Protein AF-A0A9J6DKC8-F1 (afdb_monomer)

Nearest PDB structures (foldseek):
  5y2a-assembly1_B  TM=9.624E-01  e=5.451E-06  Ostrinia furnacalis
  6jm8-assembly1_A  TM=9.573E-01  e=4.475E-06  Ostrinia furnacalis
  8hw8-assembly1_A  TM=9.024E-01  e=5.451E-06  Heterodera glycines
  8hw6-assembly1_A  TM=9.034E-01  e=7.093E-06  Heterodera glycines
  4s3k-assembly1_A  TM=8.214E-01  e=2.177E-03  Priestia megaterium QM B1551

Structure (mmCIF, N/CA/C/O backbone):
data_AF-A0A9J6DKC8-F1
#
_entry.id   AF-A0A9J6DKC8-F1
#
loop_
_atom_site.group_PDB
_atom_site.id
_atom_site.type_symbol
_atom_site.label_atom_id
_atom_site.label_alt_id
_atom_site.label_comp_id
_atom_site.label_asym_id
_atom_site.label_entity_id
_atom_site.label_seq_id
_atom_site.pdbx_PDB_ins_code
_atom_site.Cartn_x
_atom_site.Cartn_y
_atom_site.Cartn_z
_atom_site.occupancy
_atom_site.B_iso_or_equiv
_atom_site.auth_seq_id
_atom_site.auth_comp_id
_atom_site.auth_asym_id
_atom_site.auth_atom_id
_atom_site.pdbx_PDB_model_num
ATOM 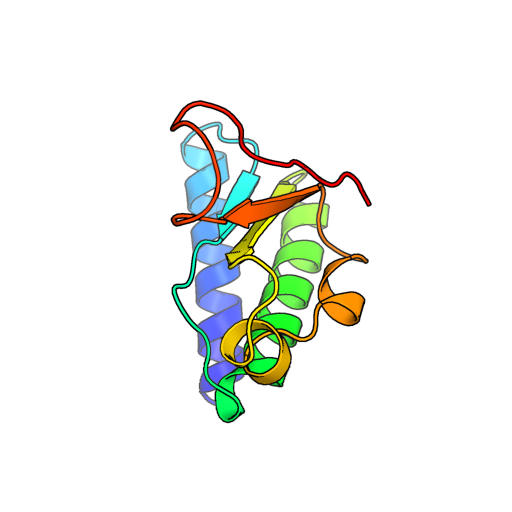1 N N . MET A 1 1 ? -8.941 -15.009 -13.288 1.00 44.34 1 MET A N 1
ATOM 2 C CA . MET A 1 1 ? -10.002 -15.206 -12.255 1.00 44.34 1 MET A CA 1
ATOM 3 C C . MET A 1 1 ? -9.477 -15.642 -10.869 1.00 44.34 1 MET A C 1
ATOM 5 O O . MET A 1 1 ? -10.120 -15.324 -9.872 1.00 44.34 1 MET A O 1
ATOM 9 N N . ARG A 1 2 ? -8.344 -16.363 -10.760 1.00 57.16 2 ARG A N 1
ATOM 10 C CA . ARG A 1 2 ? -7.777 -16.851 -9.478 1.00 57.16 2 ARG A CA 1
ATOM 11 C C . ARG A 1 2 ? -7.150 -15.739 -8.612 1.00 57.16 2 ARG A C 1
ATOM 13 O O . ARG A 1 2 ? -7.415 -15.691 -7.416 1.00 57.16 2 ARG A O 1
ATOM 20 N N . GLU A 1 3 ? -6.441 -14.788 -9.218 1.00 67.88 3 GLU A N 1
ATOM 21 C CA . GLU A 1 3 ? -5.798 -13.663 -8.507 1.00 67.88 3 GLU A CA 1
ATOM 22 C C . GLU A 1 3 ? -6.786 -12.722 -7.809 1.00 67.88 3 GLU A C 1
ATOM 24 O O . GLU A 1 3 ? -6.573 -12.339 -6.661 1.00 67.88 3 GLU A O 1
ATOM 29 N N . ARG A 1 4 ? -7.915 -12.395 -8.457 1.00 71.88 4 ARG A N 1
ATOM 30 C CA . ARG A 1 4 ? -8.953 -11.532 -7.864 1.00 71.88 4 ARG A CA 1
ATOM 31 C C . ARG A 1 4 ? -9.536 -12.135 -6.582 1.00 71.88 4 ARG A C 1
ATOM 33 O O . ARG A 1 4 ? -9.739 -11.411 -5.611 1.00 71.88 4 ARG A O 1
ATOM 40 N N . ARG A 1 5 ? -9.788 -13.452 -6.573 1.00 75.62 5 ARG A N 1
ATOM 41 C CA . ARG A 1 5 ? -10.277 -14.172 -5.383 1.00 75.62 5 ARG A CA 1
ATOM 42 C C . ARG A 1 5 ? -9.218 -14.223 -4.281 1.00 75.62 5 ARG A C 1
ATOM 44 O O . ARG A 1 5 ? -9.562 -13.991 -3.129 1.00 75.62 5 ARG A O 1
ATOM 51 N N . SER A 1 6 ? -7.952 -14.444 -4.644 1.00 86.25 6 SER A N 1
ATOM 52 C CA . SER A 1 6 ? -6.830 -14.440 -3.695 1.00 86.25 6 SER A CA 1
ATOM 53 C C . SER A 1 6 ? -6.672 -13.083 -2.992 1.00 86.25 6 SER A C 1
ATOM 55 O O . SER A 1 6 ? -6.642 -13.019 -1.765 1.00 86.25 6 SER A O 1
ATOM 57 N N . ARG A 1 7 ? -6.696 -11.978 -3.752 1.00 8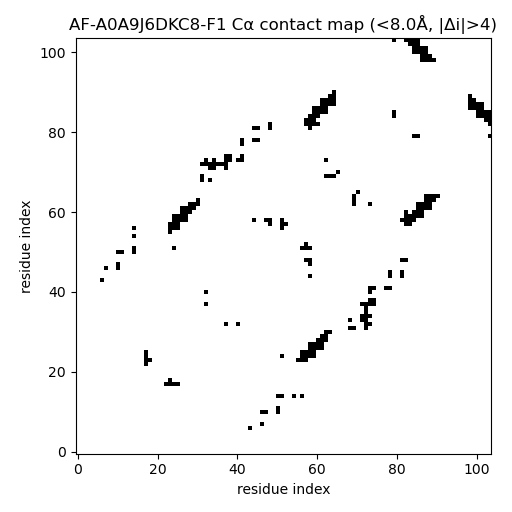9.38 7 ARG A N 1
ATOM 58 C CA . ARG A 1 7 ? -6.621 -10.615 -3.199 1.00 89.38 7 ARG A CA 1
ATOM 59 C C . ARG A 1 7 ? -7.758 -10.297 -2.236 1.00 89.38 7 ARG A C 1
ATOM 61 O O . ARG A 1 7 ? -7.508 -9.793 -1.149 1.00 89.38 7 ARG A O 1
ATOM 68 N N . LEU A 1 8 ? -9.005 -10.575 -2.623 1.00 93.50 8 LEU A N 1
ATOM 69 C CA . LEU A 1 8 ? -10.150 -10.267 -1.763 1.00 93.50 8 LEU A CA 1
ATOM 70 C C . LEU A 1 8 ? -10.128 -11.097 -0.472 1.00 93.50 8 LEU A C 1
ATOM 72 O O . LEU A 1 8 ? -10.457 -10.575 0.591 1.00 93.50 8 LEU A O 1
ATOM 76 N N . ALA A 1 9 ? -9.714 -12.365 -0.553 1.00 95.00 9 ALA A N 1
ATOM 77 C CA . ALA A 1 9 ? -9.537 -13.209 0.624 1.00 95.00 9 ALA A CA 1
ATOM 78 C C . ALA A 1 9 ? -8.464 -12.641 1.564 1.00 95.00 9 ALA A C 1
ATOM 80 O O . ALA A 1 9 ? -8.717 -12.518 2.760 1.00 95.00 9 ALA A O 1
ATOM 81 N N . PHE A 1 10 ? -7.310 -12.222 1.028 1.00 95.44 10 PHE A N 1
ATOM 82 C CA . PHE A 1 10 ? -6.270 -11.564 1.820 1.00 95.44 10 PHE A CA 1
ATOM 83 C C . PHE A 1 10 ? -6.803 -10.317 2.534 1.00 95.44 10 PHE A C 1
ATOM 85 O O . PHE A 1 10 ? -6.657 -10.204 3.746 1.00 95.44 10 PHE A O 1
ATOM 92 N N . VAL A 1 11 ? -7.461 -9.408 1.805 1.00 96.62 11 VAL A N 1
ATOM 93 C CA . VAL A 1 11 ? -7.973 -8.143 2.361 1.00 96.62 11 VAL A CA 1
ATOM 94 C C . VAL A 1 11 ? -8.966 -8.394 3.500 1.00 96.62 11 VAL A C 1
ATOM 96 O O . VAL A 1 11 ? -8.845 -7.789 4.562 1.00 96.62 11 VAL A O 1
ATOM 99 N N . ARG A 1 12 ? -9.911 -9.325 3.320 1.00 96.38 12 ARG A N 1
ATOM 100 C CA . ARG A 1 12 ? -10.889 -9.682 4.362 1.00 96.38 12 ARG A CA 1
ATOM 101 C C . ARG A 1 12 ? -10.229 -10.313 5.585 1.00 96.38 12 ARG A C 1
ATOM 103 O O . ARG A 1 12 ? -10.572 -9.975 6.716 1.00 96.38 12 ARG A O 1
ATOM 110 N N . ASN A 1 13 ? -9.261 -11.201 5.368 1.00 97.31 13 ASN A N 1
ATOM 111 C CA . ASN A 1 13 ? -8.525 -11.831 6.459 1.00 97.31 13 ASN A CA 1
ATOM 112 C C . ASN A 1 13 ? -7.684 -10.810 7.236 1.00 97.31 13 ASN A C 1
ATOM 114 O O . ASN A 1 13 ? -7.646 -10.873 8.465 1.00 97.31 13 ASN A O 1
ATOM 118 N N . ALA A 1 14 ? -7.063 -9.852 6.541 1.00 97.56 14 ALA A N 1
ATOM 119 C CA . ALA A 1 14 ? -6.324 -8.754 7.152 1.00 97.56 14 ALA A CA 1
ATOM 120 C C . ALA A 1 14 ? -7.248 -7.866 7.997 1.00 97.56 14 ALA A C 1
ATOM 122 O O . ALA A 1 14 ? -6.972 -7.682 9.177 1.00 97.56 14 ALA A O 1
ATOM 123 N N . ALA A 1 15 ? -8.380 -7.407 7.451 1.00 97.44 15 ALA A N 1
ATOM 124 C CA . ALA A 1 15 ? -9.359 -6.616 8.203 1.00 97.44 15 ALA A CA 1
ATOM 125 C C . ALA A 1 15 ? -9.822 -7.346 9.477 1.00 97.44 15 ALA A C 1
ATOM 127 O O . ALA A 1 15 ? -9.783 -6.796 10.577 1.00 97.44 15 ALA A O 1
ATOM 128 N N . SER A 1 16 ? -10.156 -8.634 9.349 1.00 97.62 16 SER A N 1
ATOM 129 C CA . SER A 1 16 ? -10.560 -9.468 10.482 1.00 97.62 16 SER A CA 1
ATOM 130 C C . SER A 1 16 ? -9.454 -9.604 11.538 1.00 97.62 16 SER A C 1
ATOM 132 O O . SER A 1 16 ? -9.729 -9.545 12.736 1.00 97.62 16 SER A O 1
ATOM 134 N N . LEU A 1 17 ? -8.193 -9.767 11.123 1.00 97.75 17 LEU A N 1
ATOM 135 C CA . LEU A 1 17 ? -7.048 -9.802 12.035 1.00 97.75 17 LEU A CA 1
ATOM 136 C C . LEU A 1 17 ? -6.877 -8.473 12.780 1.00 97.75 17 LEU A C 1
ATOM 138 O O . LEU A 1 17 ? -6.727 -8.494 14.000 1.00 97.75 17 LEU A O 1
ATOM 142 N N . LEU A 1 18 ? -6.915 -7.347 12.063 1.00 98.00 18 LEU A N 1
ATOM 143 C CA . LEU A 1 18 ? -6.738 -6.010 12.635 1.00 98.00 18 LEU A CA 1
ATOM 144 C C . LEU A 1 18 ? -7.810 -5.719 13.688 1.00 98.00 18 LEU A C 1
ATOM 146 O O . LEU A 1 18 ? -7.470 -5.378 14.819 1.00 98.00 18 LEU A O 1
ATOM 150 N N . ARG A 1 19 ? -9.084 -5.988 13.370 1.00 96.44 19 ARG A N 1
ATOM 151 C CA . ARG A 1 19 ? -10.207 -5.848 14.312 1.00 96.44 19 ARG A CA 1
ATOM 152 C C . ARG A 1 19 ? -10.015 -6.689 15.571 1.00 96.44 19 ARG A C 1
ATOM 154 O O . ARG A 1 19 ? -10.094 -6.164 16.677 1.00 96.44 19 ARG A O 1
ATOM 161 N N . ARG A 1 20 ? -9.691 -7.981 15.425 1.00 97.12 20 ARG A N 1
ATOM 162 C CA . ARG A 1 20 ? -9.457 -8.875 16.578 1.00 97.12 20 ARG A CA 1
ATOM 163 C C . ARG A 1 20 ? -8.290 -8.434 17.460 1.00 97.12 20 ARG A C 1
ATOM 165 O O . ARG A 1 20 ? -8.228 -8.832 18.619 1.00 97.12 20 ARG A O 1
ATOM 172 N N . LYS A 1 21 ? -7.337 -7.687 16.906 1.00 97.69 21 LYS A N 1
ATOM 173 C CA . LYS A 1 21 ? -6.162 -7.185 17.624 1.00 97.69 21 LYS A CA 1
ATOM 174 C C . LYS A 1 21 ? -6.316 -5.741 18.104 1.00 97.69 21 LYS A C 1
ATOM 176 O O . LYS A 1 21 ? -5.386 -5.242 18.724 1.00 97.69 21 LYS A O 1
ATOM 181 N N . GLY A 1 22 ? -7.454 -5.090 17.847 1.00 96.56 22 GLY A N 1
ATOM 182 C CA . GLY A 1 22 ? -7.666 -3.683 18.196 1.00 96.56 22 GLY A CA 1
ATOM 183 C C . GLY A 1 22 ? -6.741 -2.723 17.439 1.00 96.56 22 GLY A C 1
ATOM 184 O O . GLY A 1 22 ? -6.411 -1.661 17.955 1.00 96.56 22 GLY A O 1
ATOM 185 N N . LEU A 1 23 ? -6.280 -3.110 16.246 1.00 97.50 23 LEU A N 1
ATOM 186 C CA . LEU A 1 23 ? -5.426 -2.283 15.392 1.00 97.50 23 LEU A CA 1
ATOM 187 C C . LEU A 1 23 ? -6.279 -1.414 14.464 1.00 97.50 23 LEU A C 1
ATOM 189 O O . LEU A 1 23 ? -7.347 -1.830 14.021 1.00 97.50 23 LEU A O 1
ATOM 193 N N . THR A 1 24 ? -5.770 -0.229 14.130 1.00 96.00 24 THR A N 1
ATOM 194 C CA . THR A 1 24 ? -6.485 0.784 13.337 1.00 96.00 24 THR A CA 1
ATOM 195 C C . THR A 1 24 ? -6.160 0.747 11.846 1.00 96.00 24 THR A C 1
ATOM 197 O O . THR A 1 24 ? -6.799 1.442 11.063 1.00 96.00 24 THR A O 1
ATOM 200 N N . GLY A 1 25 ? -5.182 -0.052 11.416 1.00 95.38 25 GLY A N 1
ATOM 201 C CA . GLY A 1 25 ? -4.790 -0.084 10.012 1.00 95.38 25 GLY A CA 1
ATOM 202 C C . GLY A 1 25 ? -3.585 -0.961 9.703 1.00 95.38 25 GLY A C 1
ATOM 203 O O . GLY A 1 25 ? -3.078 -1.684 10.562 1.00 95.38 25 GLY A O 1
ATOM 204 N N . LEU A 1 26 ? -3.141 -0.892 8.449 1.00 95.75 26 LEU A N 1
ATOM 205 C CA . LEU A 1 26 ? -2.028 -1.667 7.910 1.00 95.75 26 LEU A CA 1
ATOM 206 C C . LEU A 1 26 ? -1.109 -0.793 7.057 1.00 95.75 26 LEU A C 1
ATOM 208 O O . LEU A 1 26 ? -1.570 -0.057 6.188 1.00 95.75 26 LEU A O 1
ATOM 212 N N . ILE A 1 27 ? 0.201 -0.950 7.244 1.00 94.94 27 ILE A N 1
ATOM 213 C CA . ILE A 1 27 ? 1.210 -0.384 6.349 1.00 94.94 27 ILE A CA 1
ATOM 214 C C . ILE A 1 27 ? 1.747 -1.502 5.454 1.00 94.94 27 ILE A C 1
ATOM 216 O O . ILE A 1 27 ? 2.272 -2.503 5.944 1.00 94.94 27 ILE A O 1
ATOM 220 N N . LEU A 1 28 ? 1.616 -1.342 4.138 1.00 94.38 28 LEU A N 1
ATOM 221 C CA . LEU A 1 28 ? 2.149 -2.280 3.154 1.00 94.38 28 LEU A CA 1
ATOM 222 C C . LEU A 1 28 ? 3.587 -1.911 2.791 1.00 94.38 28 LEU A C 1
ATOM 224 O O . LEU A 1 28 ? 3.851 -0.802 2.333 1.00 94.38 28 LEU A O 1
ATOM 228 N N . TYR A 1 29 ? 4.502 -2.869 2.931 1.00 93.31 29 TYR A N 1
ATOM 229 C CA . TYR A 1 29 ? 5.922 -2.682 2.637 1.00 93.31 29 TYR A CA 1
ATOM 230 C C . TYR A 1 29 ? 6.458 -3.809 1.752 1.00 93.31 29 TYR A C 1
ATOM 232 O O . TYR A 1 29 ? 7.139 -4.728 2.204 1.00 93.31 29 TYR A O 1
ATOM 240 N N . TRP A 1 30 ? 6.098 -3.771 0.471 1.00 92.31 30 TRP A N 1
ATOM 241 C CA . TRP A 1 30 ? 6.585 -4.736 -0.514 1.00 92.31 30 TRP A CA 1
ATOM 242 C C . TRP A 1 30 ? 7.852 -4.199 -1.184 1.00 92.31 30 TRP A C 1
ATOM 244 O O . TRP A 1 30 ? 7.799 -3.141 -1.796 1.00 92.31 30 TRP A O 1
ATOM 254 N N . LYS A 1 31 ? 8.972 -4.929 -1.094 1.00 87.75 31 LYS A N 1
ATOM 255 C CA . LYS A 1 31 ? 10.241 -4.623 -1.778 1.00 87.75 31 LYS A CA 1
ATOM 256 C C . LYS A 1 31 ? 10.604 -5.681 -2.826 1.00 87.75 31 LYS A C 1
ATOM 258 O O . LYS A 1 31 ? 10.996 -6.781 -2.458 1.00 87.75 31 LYS A O 1
ATOM 263 N N . TYR A 1 32 ? 10.504 -5.426 -4.123 1.00 86.19 32 TYR A N 1
ATOM 264 C CA . TYR A 1 32 ? 9.713 -4.383 -4.777 1.00 86.19 32 TYR A CA 1
ATOM 265 C C . TYR A 1 32 ? 8.782 -5.070 -5.791 1.00 86.19 32 TYR A C 1
ATOM 267 O O . TYR A 1 32 ? 9.181 -6.094 -6.352 1.00 86.19 32 TYR A O 1
ATOM 275 N N . PRO A 1 33 ? 7.565 -4.552 -6.032 1.00 91.44 33 PRO A N 1
ATOM 276 C CA . PRO A 1 33 ? 6.756 -4.980 -7.165 1.00 91.44 33 PRO A CA 1
ATOM 277 C C . PRO A 1 33 ? 7.527 -4.753 -8.469 1.00 91.44 33 PRO A C 1
ATOM 279 O O . PRO A 1 33 ? 8.225 -3.750 -8.632 1.00 91.44 33 PRO A O 1
ATOM 282 N N . THR A 1 34 ? 7.399 -5.694 -9.397 1.00 92.81 34 THR A N 1
ATOM 283 C CA . THR A 1 34 ? 7.967 -5.580 -10.741 1.00 92.81 34 THR A CA 1
ATOM 284 C C . THR A 1 34 ? 7.058 -4.757 -11.656 1.00 92.81 34 THR A C 1
ATOM 286 O O . THR A 1 34 ? 5.944 -4.372 -11.288 1.00 92.81 34 THR A O 1
ATOM 289 N N . ARG A 1 35 ? 7.501 -4.515 -12.893 1.00 92.31 35 ARG A N 1
ATOM 290 C CA . ARG A 1 35 ? 6.675 -3.870 -13.922 1.00 92.31 35 ARG A CA 1
ATOM 291 C C . ARG A 1 35 ? 5.335 -4.583 -14.139 1.00 92.31 35 ARG A C 1
ATOM 293 O O . ARG A 1 35 ? 4.317 -3.910 -14.300 1.00 92.31 35 ARG A O 1
ATOM 300 N N . ASP A 1 36 ? 5.332 -5.912 -14.109 1.00 92.44 36 ASP A N 1
ATOM 301 C CA . ASP A 1 36 ? 4.124 -6.719 -14.314 1.00 92.44 36 ASP A CA 1
ATOM 302 C C . ASP A 1 36 ? 3.184 -6.653 -13.099 1.00 92.44 36 ASP A C 1
ATOM 304 O O . ASP A 1 36 ? 1.961 -6.741 -13.230 1.00 92.44 36 ASP A O 1
ATOM 308 N N . ASP A 1 37 ? 3.739 -6.393 -11.913 1.00 93.31 37 ASP A N 1
ATOM 309 C CA . ASP A 1 37 ? 2.973 -6.223 -10.681 1.00 93.31 37 ASP A CA 1
ATOM 310 C C . ASP A 1 37 ? 2.339 -4.837 -10.556 1.00 93.31 37 ASP A C 1
ATOM 312 O O . ASP A 1 37 ? 1.375 -4.681 -9.807 1.00 93.31 37 ASP A O 1
ATOM 316 N N . ARG A 1 38 ? 2.831 -3.828 -11.288 1.00 92.38 38 ARG A N 1
ATOM 317 C CA . ARG A 1 38 ? 2.468 -2.412 -11.108 1.00 92.38 38 ARG A CA 1
ATOM 318 C C . ARG A 1 38 ? 0.962 -2.172 -11.026 1.00 92.38 38 ARG A C 1
ATOM 320 O O . ARG A 1 38 ? 0.464 -1.568 -10.075 1.00 92.38 38 ARG A O 1
ATOM 327 N N . THR A 1 39 ? 0.220 -2.667 -12.012 1.00 93.00 39 THR A N 1
ATOM 328 C CA . THR A 1 39 ? -1.241 -2.501 -12.079 1.00 93.00 39 THR A CA 1
ATOM 329 C C . THR A 1 39 ? -1.951 -3.346 -11.023 1.00 93.00 39 THR A C 1
ATOM 331 O O . THR A 1 39 ? -2.938 -2.912 -10.417 1.00 93.00 39 THR A O 1
ATOM 334 N N . ASN A 1 40 ? -1.444 -4.552 -10.767 1.00 92.00 40 ASN A N 1
ATOM 335 C CA . ASN A 1 40 ? -2.008 -5.468 -9.783 1.00 92.00 40 ASN A CA 1
ATOM 336 C C . ASN A 1 40 ? -1.849 -4.937 -8.356 1.00 92.00 40 ASN A C 1
ATOM 338 O O . ASN A 1 40 ? -2.793 -5.039 -7.569 1.00 92.00 40 ASN A O 1
ATOM 342 N N . PHE A 1 41 ? -0.716 -4.307 -8.044 1.00 93.38 41 PHE A N 1
ATOM 343 C CA . PHE A 1 41 ? -0.455 -3.674 -6.760 1.00 93.38 41 PHE A CA 1
ATOM 344 C C . PHE A 1 41 ? -1.396 -2.491 -6.517 1.00 93.38 41 PHE A C 1
ATOM 346 O O . PHE A 1 41 ? -2.069 -2.450 -5.489 1.00 93.38 41 PHE A O 1
ATOM 353 N N . SER A 1 42 ? -1.565 -1.589 -7.488 1.00 92.88 42 SER A N 1
ATOM 354 C CA . SER A 1 42 ? -2.536 -0.491 -7.356 1.00 92.88 42 SER A CA 1
ATOM 355 C C . SER A 1 42 ? -3.974 -0.993 -7.226 1.00 92.88 42 SER A C 1
ATOM 357 O O . SER A 1 42 ? -4.740 -0.494 -6.403 1.00 92.88 42 SER A O 1
ATOM 359 N N . THR A 1 43 ? -4.338 -2.043 -7.965 1.00 93.38 43 THR A N 1
ATOM 360 C CA . THR A 1 43 ? -5.659 -2.674 -7.836 1.00 93.38 43 THR A CA 1
ATOM 361 C C . THR A 1 43 ? -5.843 -3.310 -6.453 1.00 93.38 43 THR A C 1
ATOM 363 O O . THR A 1 43 ? -6.938 -3.269 -5.884 1.00 93.38 43 THR A O 1
ATOM 366 N N . PHE A 1 44 ? -4.789 -3.911 -5.899 1.00 94.38 44 PHE A N 1
ATOM 367 C CA . PHE A 1 44 ? -4.780 -4.479 -4.555 1.00 94.38 44 PHE A CA 1
ATOM 368 C C . PHE A 1 44 ? -4.981 -3.408 -3.483 1.00 94.38 44 PHE A C 1
ATOM 370 O O . PHE A 1 44 ? -5.920 -3.543 -2.700 1.00 94.38 44 PHE A O 1
ATOM 377 N N . VAL A 1 45 ? -4.195 -2.330 -3.515 1.00 94.94 45 VAL A N 1
ATOM 378 C CA . VAL A 1 45 ? -4.320 -1.193 -2.589 1.00 94.94 45 VAL A CA 1
ATOM 379 C C . VAL A 1 45 ? -5.714 -0.574 -2.671 1.00 94.94 45 VAL A C 1
ATOM 381 O O . VAL A 1 45 ? -6.364 -0.397 -1.647 1.00 94.94 45 VAL A O 1
ATOM 384 N N . ASN A 1 46 ? -6.244 -0.358 -3.879 1.00 94.06 46 ASN A N 1
ATOM 385 C CA . ASN A 1 46 ? -7.602 0.160 -4.048 1.00 94.06 46 ASN A CA 1
ATOM 386 C C . ASN A 1 46 ? -8.676 -0.780 -3.475 1.00 94.06 46 ASN A C 1
ATOM 388 O O . ASN A 1 46 ? -9.643 -0.327 -2.872 1.00 94.06 46 ASN A O 1
ATOM 392 N N . THR A 1 47 ? -8.503 -2.096 -3.628 1.00 94.94 47 THR A N 1
ATOM 393 C CA . THR A 1 47 ? -9.422 -3.076 -3.022 1.00 94.94 47 THR A CA 1
ATOM 394 C C . THR A 1 47 ? -9.343 -3.043 -1.500 1.00 94.94 47 THR A C 1
ATOM 396 O O . THR A 1 47 ? -10.369 -3.176 -0.842 1.00 94.94 47 THR A O 1
ATOM 399 N N . MET A 1 48 ? -8.136 -2.887 -0.951 1.00 95.44 48 MET A N 1
ATOM 400 C CA . MET A 1 48 ? -7.926 -2.777 0.486 1.00 95.44 48 MET A CA 1
ATOM 401 C C . MET A 1 48 ? -8.594 -1.525 1.039 1.00 95.44 48 MET A C 1
ATOM 403 O O . MET A 1 48 ? -9.390 -1.671 1.954 1.00 95.44 48 MET A O 1
ATOM 407 N N . GLY A 1 49 ? -8.371 -0.356 0.427 1.00 94.38 49 GLY A N 1
ATOM 408 C CA . GLY A 1 49 ? -9.023 0.896 0.820 1.00 94.38 49 GLY A CA 1
ATOM 409 C C . GLY A 1 49 ? -10.547 0.769 0.859 1.00 94.38 49 GLY A C 1
ATOM 410 O O . GLY A 1 49 ? -11.145 1.018 1.892 1.00 94.38 49 GLY A O 1
ATOM 411 N N . ILE A 1 50 ? -11.170 0.235 -0.200 1.00 93.88 50 ILE A N 1
ATOM 412 C CA . ILE A 1 50 ? -12.635 0.045 -0.244 1.00 93.88 50 ILE A CA 1
ATOM 413 C C . ILE A 1 50 ? -13.154 -0.829 0.910 1.00 93.88 50 ILE A C 1
ATOM 415 O O . ILE A 1 50 ? -14.203 -0.536 1.472 1.00 93.88 50 ILE A O 1
ATOM 419 N N . VAL A 1 51 ? -12.465 -1.926 1.241 1.00 95.19 51 VAL A N 1
ATOM 420 C CA . VAL A 1 51 ? -12.901 -2.815 2.333 1.00 95.19 51 VAL A CA 1
ATOM 421 C C . VAL A 1 51 ? -12.588 -2.207 3.699 1.00 95.19 51 VAL A C 1
ATOM 423 O O . VAL A 1 51 ? -13.364 -2.369 4.632 1.00 95.19 51 VAL A O 1
ATOM 426 N N . PHE A 1 52 ? -11.455 -1.524 3.829 1.00 95.94 52 PHE A N 1
ATOM 427 C CA . PHE A 1 52 ? -11.015 -0.920 5.081 1.00 95.94 52 PHE A CA 1
ATOM 428 C C . PHE A 1 52 ? -11.878 0.291 5.451 1.00 95.94 52 PHE A C 1
ATOM 430 O O . PHE A 1 52 ? -12.217 0.426 6.622 1.00 95.94 52 PHE A O 1
ATOM 437 N N . ASP A 1 53 ? -12.341 1.075 4.472 1.00 93.69 53 ASP A N 1
ATOM 438 C CA . ASP A 1 53 ? -13.294 2.176 4.672 1.00 93.69 53 ASP A CA 1
ATOM 439 C C . ASP A 1 53 ? -14.586 1.697 5.358 1.00 93.69 53 ASP A C 1
ATOM 441 O O . ASP A 1 53 ? -15.113 2.370 6.240 1.00 93.69 53 ASP A O 1
ATOM 445 N N . GLN A 1 54 ? -15.080 0.506 4.998 1.00 94.50 54 GLN A N 1
ATOM 446 C CA . GLN A 1 54 ? -16.283 -0.093 5.599 1.00 94.50 54 GLN A CA 1
ATOM 447 C C . GLN A 1 54 ? -16.071 -0.552 7.048 1.00 94.50 54 GLN A C 1
ATOM 449 O O . GLN A 1 54 ? -17.035 -0.747 7.784 1.00 94.50 54 GLN A O 1
ATOM 454 N N . GLU A 1 55 ? -14.816 -0.751 7.443 1.00 94.12 55 GLU A N 1
ATOM 455 C CA . GLU A 1 55 ? -14.402 -1.283 8.741 1.00 94.12 55 GLU A CA 1
ATOM 456 C C . GLU A 1 55 ? -13.709 -0.222 9.609 1.00 94.12 55 GLU A C 1
ATOM 458 O O . GLU A 1 55 ? -13.155 -0.561 10.653 1.00 94.12 55 GLU A O 1
ATOM 463 N N . GLU A 1 56 ? -13.715 1.048 9.186 1.00 95.12 56 GLU A N 1
ATOM 464 C CA . GLU A 1 56 ? -13.002 2.151 9.850 1.00 95.12 56 GLU A CA 1
ATOM 465 C C . GLU A 1 56 ? -11.500 1.859 10.050 1.00 95.12 56 GLU A C 1
ATOM 467 O O . GLU A 1 56 ? -10.887 2.255 11.043 1.00 95.12 56 GLU A O 1
ATOM 472 N N . LEU A 1 57 ? -10.901 1.136 9.101 1.00 96.44 57 LEU A N 1
ATOM 473 C CA . LEU A 1 57 ? -9.481 0.802 9.069 1.00 96.44 57 LEU A CA 1
ATOM 474 C C . LEU A 1 57 ? -8.737 1.696 8.074 1.00 96.44 57 LEU A C 1
ATOM 476 O O . LEU A 1 57 ? -9.304 2.184 7.099 1.00 96.44 57 LEU A O 1
ATOM 480 N N . ARG A 1 58 ? -7.439 1.880 8.310 1.00 95.19 58 ARG A N 1
ATOM 481 C CA . ARG A 1 58 ? -6.542 2.713 7.498 1.00 95.19 58 ARG A CA 1
ATOM 482 C C . ARG A 1 58 ? -5.517 1.890 6.732 1.00 95.19 58 ARG A C 1
ATOM 484 O O . ARG A 1 58 ? -5.098 0.823 7.191 1.00 95.19 58 ARG A O 1
ATOM 491 N N .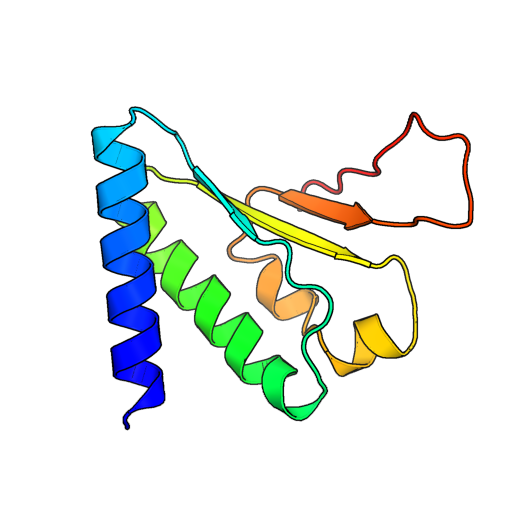 VAL A 1 59 ? -5.104 2.374 5.565 1.00 95.38 59 VAL A N 1
ATOM 492 C CA . VAL A 1 59 ? -4.055 1.731 4.767 1.00 95.38 59 VAL A CA 1
ATOM 493 C C . VAL A 1 59 ? -3.040 2.761 4.301 1.00 95.38 59 VAL A C 1
ATOM 495 O O . VAL A 1 59 ? -3.383 3.786 3.722 1.00 95.38 59 VAL A O 1
ATOM 498 N N . SER A 1 60 ? -1.769 2.440 4.514 1.00 94.38 60 SER A N 1
ATOM 499 C CA . SER A 1 60 ? -0.633 3.230 4.041 1.00 94.38 60 SER A CA 1
ATOM 500 C C . SER A 1 60 ? 0.345 2.327 3.298 1.00 94.38 60 SER A C 1
ATOM 502 O O . SER A 1 60 ? 0.320 1.100 3.434 1.00 94.38 60 SER A O 1
ATOM 504 N N . VAL A 1 61 ? 1.223 2.919 2.494 1.00 93.69 61 VAL A N 1
ATOM 505 C CA . VAL A 1 61 ? 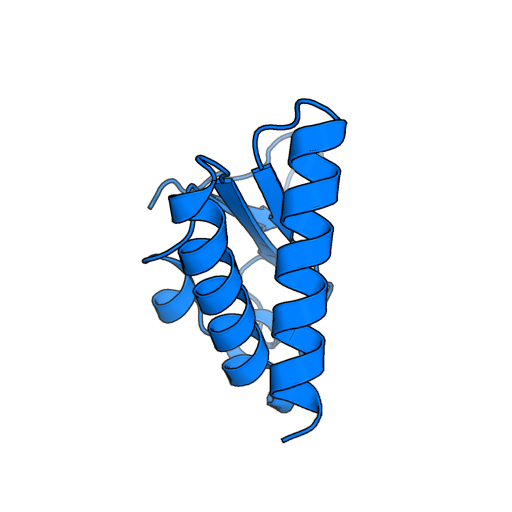2.233 2.181 1.723 1.00 93.69 61 VAL A CA 1
ATOM 506 C C . VAL A 1 61 ? 3.598 2.798 1.970 1.00 93.69 61 VAL A C 1
ATOM 508 O O . VAL A 1 61 ? 3.733 4.019 2.025 1.00 93.69 61 VAL A O 1
ATOM 511 N N . VAL A 1 62 ? 4.611 1.943 2.079 1.00 92.31 62 VAL A N 1
ATOM 512 C CA . VAL A 1 62 ? 6.013 2.343 2.015 1.00 92.31 62 VAL A CA 1
ATOM 513 C C . VAL A 1 62 ? 6.533 2.052 0.608 1.00 92.31 62 VAL A C 1
ATOM 515 O O . VAL A 1 62 ? 6.421 0.922 0.121 1.00 92.31 62 VAL A O 1
ATOM 518 N N . THR A 1 63 ? 7.107 3.057 -0.046 1.00 90.88 63 THR A N 1
ATOM 519 C CA . THR A 1 63 ? 7.749 2.927 -1.363 1.00 90.88 63 THR A CA 1
ATOM 520 C C . THR A 1 63 ? 9.225 3.276 -1.259 1.00 90.88 63 THR A C 1
ATOM 522 O O . THR A 1 63 ? 9.567 4.092 -0.411 1.00 90.88 63 THR A O 1
ATOM 525 N N . PRO A 1 64 ? 10.112 2.742 -2.116 1.00 87.81 64 PRO A N 1
ATOM 526 C CA . PRO A 1 64 ? 11.474 3.262 -2.178 1.00 87.81 64 PRO A CA 1
ATOM 527 C C . PRO A 1 64 ? 11.468 4.752 -2.545 1.00 87.81 64 PRO A C 1
ATOM 529 O O . PRO A 1 64 ? 10.504 5.243 -3.138 1.00 87.81 64 PRO A O 1
ATOM 532 N N . GLY A 1 65 ? 12.571 5.443 -2.266 1.00 84.75 65 GLY A N 1
ATOM 533 C CA . GLY A 1 65 ? 12.851 6.753 -2.854 1.00 84.75 65 GLY A CA 1
ATOM 534 C C . GLY A 1 65 ? 12.858 6.733 -4.389 1.00 84.75 65 GLY A C 1
ATOM 535 O O . GLY A 1 65 ? 12.741 5.681 -5.032 1.00 84.75 65 GLY A O 1
ATOM 536 N N . GLU A 1 66 ? 13.014 7.910 -4.995 1.00 82.75 66 GLU A N 1
ATOM 537 C CA . GLU A 1 66 ? 12.966 8.070 -6.451 1.00 82.75 66 GLU A CA 1
ATOM 538 C C . GLU A 1 66 ? 14.045 7.236 -7.165 1.00 82.75 66 GLU A C 1
ATOM 540 O O . GLU A 1 66 ? 15.228 7.567 -7.182 1.00 82.75 66 GLU A O 1
ATOM 545 N N . THR A 1 67 ? 13.622 6.128 -7.776 1.00 83.69 67 THR A N 1
ATOM 546 C CA . THR A 1 67 ? 14.477 5.150 -8.462 1.00 83.69 67 THR A CA 1
ATOM 547 C C . THR A 1 67 ? 13.780 4.628 -9.719 1.00 83.69 67 THR A C 1
ATOM 549 O O . THR A 1 67 ? 12.558 4.728 -9.853 1.00 83.69 67 THR A O 1
ATOM 552 N N . ALA A 1 68 ? 14.536 4.028 -10.648 1.00 85.25 68 ALA A N 1
ATOM 553 C CA . ALA A 1 68 ? 13.949 3.368 -11.821 1.00 85.25 68 ALA A CA 1
ATOM 554 C C . ALA A 1 68 ? 12.948 2.270 -11.413 1.00 85.25 68 ALA A C 1
ATOM 556 O O . ALA A 1 68 ? 11.822 2.254 -11.907 1.00 85.25 68 ALA A O 1
ATOM 557 N N . GLY A 1 69 ? 13.305 1.451 -10.416 1.00 84.88 69 GLY A N 1
ATOM 558 C CA . GLY A 1 69 ? 12.421 0.422 -9.866 1.00 84.88 69 GLY A CA 1
ATOM 559 C C . GLY A 1 69 ? 11.121 0.985 -9.284 1.00 84.88 69 GLY A C 1
ATOM 560 O O . GLY A 1 69 ? 10.060 0.402 -9.498 1.00 84.88 69 GLY A O 1
ATOM 561 N N . ARG A 1 70 ? 11.157 2.159 -8.628 1.00 88.44 70 ARG A N 1
ATOM 562 C CA . ARG A 1 70 ? 9.937 2.837 -8.153 1.00 88.44 70 ARG A CA 1
ATOM 563 C C . ARG A 1 70 ? 8.988 3.157 -9.304 1.00 88.44 70 ARG A C 1
ATOM 565 O O . ARG A 1 70 ? 7.804 2.837 -9.240 1.00 88.44 70 ARG A O 1
ATOM 572 N N . ARG A 1 71 ? 9.514 3.781 -10.361 1.00 89.31 71 ARG A N 1
ATOM 573 C CA . ARG A 1 71 ? 8.722 4.211 -11.524 1.00 89.31 71 ARG A CA 1
ATOM 574 C C . ARG A 1 71 ? 8.138 3.032 -12.303 1.00 89.31 71 ARG A C 1
ATOM 576 O O . ARG A 1 71 ? 7.057 3.151 -12.881 1.00 89.31 71 ARG A O 1
ATOM 583 N N . GLU A 1 72 ? 8.844 1.907 -12.319 1.00 92.06 72 GLU A N 1
ATOM 584 C CA . GLU A 1 72 ? 8.414 0.691 -13.007 1.00 92.06 72 GLU A CA 1
ATOM 585 C C . GLU A 1 72 ? 7.404 -0.121 -12.196 1.00 92.06 72 GLU A C 1
ATOM 587 O O . GLU A 1 72 ? 6.416 -0.577 -12.764 1.00 92.06 72 GLU A O 1
ATOM 592 N N . GLY A 1 73 ? 7.621 -0.274 -10.888 1.00 93.00 73 GLY A N 1
ATOM 593 C CA . GLY A 1 73 ? 6.822 -1.142 -10.022 1.00 93.00 73 GLY A CA 1
ATOM 594 C C . GLY A 1 73 ? 5.612 -0.480 -9.363 1.00 93.00 73 GLY A C 1
ATOM 595 O O . GLY A 1 73 ? 4.680 -1.173 -8.964 1.00 93.00 73 GLY A O 1
ATOM 596 N N . TYR A 1 74 ? 5.578 0.853 -9.253 1.00 92.19 74 TYR A N 1
ATOM 597 C CA . TYR A 1 74 ? 4.520 1.564 -8.527 1.00 92.19 74 TYR A CA 1
ATOM 598 C C . TYR A 1 74 ? 3.800 2.578 -9.410 1.00 92.19 74 TYR A C 1
ATOM 600 O O . TYR A 1 74 ? 4.395 3.478 -10.000 1.00 92.19 74 TYR A O 1
ATOM 608 N N . HIS A 1 75 ? 2.469 2.496 -9.457 1.00 92.44 75 HIS A N 1
ATOM 609 C CA . HIS A 1 75 ? 1.645 3.542 -10.057 1.00 92.44 75 HIS A CA 1
ATOM 610 C C . HIS A 1 75 ? 1.246 4.583 -9.001 1.00 92.44 75 HIS A C 1
ATOM 612 O O . HIS A 1 75 ? 0.086 4.655 -8.600 1.00 92.44 75 HIS A O 1
ATOM 618 N N . ILE A 1 76 ? 2.225 5.377 -8.549 1.00 88.06 76 ILE A N 1
ATOM 619 C CA . ILE A 1 76 ? 2.096 6.323 -7.425 1.00 88.06 76 ILE A CA 1
ATOM 620 C C . ILE A 1 76 ? 0.817 7.187 -7.491 1.00 88.06 76 ILE A C 1
ATOM 622 O O . ILE A 1 76 ? 0.064 7.165 -6.517 1.00 88.06 76 ILE A O 1
ATOM 626 N N . PRO A 1 77 ? 0.449 7.826 -8.625 1.00 88.94 77 PRO A N 1
ATOM 627 C CA . PRO A 1 77 ? -0.779 8.627 -8.684 1.00 88.94 77 PRO A CA 1
ATOM 628 C C . PRO A 1 77 ? -2.070 7.838 -8.420 1.00 88.94 77 PRO A C 1
ATOM 630 O O . PRO A 1 77 ? -3.042 8.396 -7.925 1.00 88.94 77 PRO A O 1
ATOM 633 N N . ALA A 1 78 ? -2.095 6.533 -8.723 1.00 87.69 78 ALA A N 1
ATOM 634 C CA . ALA A 1 78 ? -3.266 5.694 -8.450 1.00 87.69 78 ALA A CA 1
ATOM 635 C C . ALA A 1 78 ? -3.356 5.259 -6.980 1.00 87.69 78 ALA A C 1
ATOM 637 O O . ALA A 1 78 ? -4.406 4.784 -6.557 1.00 87.69 78 ALA A O 1
ATOM 638 N N . LEU A 1 79 ? -2.273 5.397 -6.209 1.00 86.69 79 LEU A N 1
ATOM 639 C CA . LEU A 1 79 ? -2.261 5.055 -4.790 1.00 86.69 79 LEU A CA 1
ATOM 640 C C . LEU A 1 79 ? -2.845 6.190 -3.937 1.00 86.69 79 LEU A C 1
ATOM 642 O O . LEU A 1 79 ? -3.608 5.907 -3.021 1.00 86.69 79 LEU A O 1
ATOM 646 N N . TYR A 1 80 ? -2.571 7.456 -4.274 1.00 82.75 80 TYR A N 1
ATOM 647 C CA . TYR A 1 80 ? -2.938 8.620 -3.450 1.00 82.75 80 TYR A CA 1
ATOM 648 C C . TYR A 1 80 ? -4.410 8.685 -3.042 1.00 82.75 80 TYR A C 1
ATOM 650 O O . TYR A 1 80 ? -4.709 8.972 -1.893 1.00 82.75 80 TYR A O 1
ATOM 658 N N . SER A 1 81 ? -5.336 8.340 -3.940 1.00 80.44 81 SER A N 1
ATOM 659 C CA . SER A 1 81 ? -6.780 8.404 -3.646 1.00 80.44 81 SER A CA 1
ATOM 660 C C . SER A 1 81 ? -7.267 7.472 -2.524 1.00 80.44 81 SER A C 1
ATOM 662 O O . SER A 1 81 ? -8.437 7.534 -2.153 1.00 80.44 81 SER A O 1
ATOM 664 N N . ARG A 1 82 ? -6.418 6.560 -2.035 1.00 82.19 82 ARG A N 1
ATOM 665 C CA . ARG A 1 82 ? -6.795 5.484 -1.106 1.00 82.19 82 ARG A CA 1
ATOM 666 C C . ARG A 1 82 ? -5.906 5.374 0.123 1.00 82.19 82 ARG A C 1
ATOM 668 O O . ARG A 1 82 ? -6.187 4.519 0.955 1.00 82.19 82 ARG A O 1
ATOM 675 N N . LEU A 1 83 ? -4.827 6.150 0.201 1.00 87.06 83 LEU A N 1
ATOM 676 C CA . LEU A 1 83 ? -3.866 6.055 1.295 1.00 87.06 83 LEU A CA 1
ATOM 677 C C . LEU A 1 83 ? -4.047 7.208 2.271 1.00 87.06 83 LEU A C 1
ATOM 679 O O . LEU A 1 83 ? -4.230 8.344 1.847 1.00 87.06 83 LEU A O 1
ATOM 683 N N . ASP A 1 84 ? -3.901 6.920 3.561 1.00 83.44 84 ASP A N 1
ATOM 684 C CA . ASP A 1 84 ? -3.804 7.956 4.593 1.00 83.44 84 ASP A CA 1
ATOM 685 C C . ASP A 1 84 ? -2.475 8.718 4.494 1.00 83.44 84 ASP A C 1
ATOM 687 O O . ASP A 1 84 ? -2.414 9.936 4.639 1.00 83.44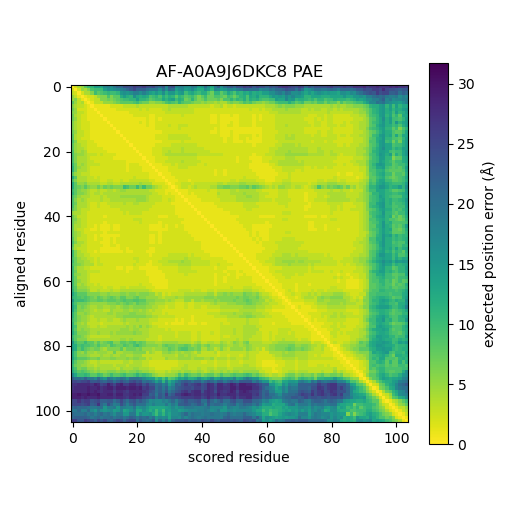 84 ASP A O 1
AT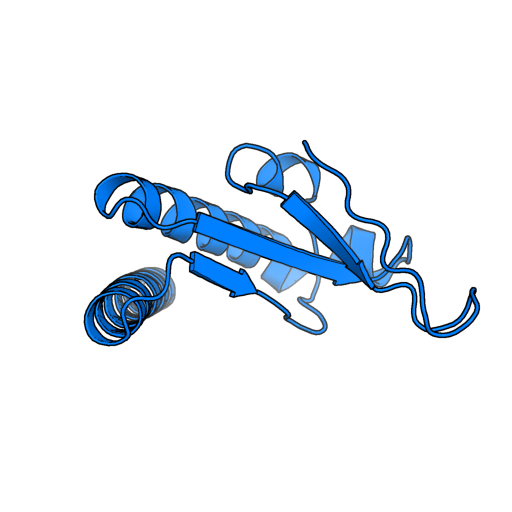OM 691 N N . PHE A 1 85 ? -1.385 7.993 4.242 1.00 85.75 85 PHE A N 1
ATOM 692 C CA . PHE A 1 85 ? -0.071 8.567 3.976 1.00 85.75 85 PHE A CA 1
ATOM 693 C C . PHE A 1 85 ? 0.781 7.604 3.149 1.00 85.75 85 PHE A C 1
ATOM 695 O O . PHE A 1 85 ? 0.598 6.381 3.175 1.00 85.75 85 PHE A O 1
ATOM 702 N N . LEU A 1 86 ? 1.750 8.164 2.429 1.00 88.12 86 LEU A N 1
ATOM 703 C CA . LEU A 1 86 ? 2.795 7.411 1.749 1.00 88.12 86 LEU A CA 1
ATOM 704 C C . LEU A 1 86 ? 4.129 7.695 2.443 1.00 88.12 86 LEU A C 1
ATOM 706 O O . LEU A 1 86 ? 4.484 8.849 2.686 1.00 88.12 86 LEU A O 1
ATOM 710 N N . VAL A 1 87 ? 4.849 6.629 2.790 1.00 87.81 87 VAL A N 1
ATOM 711 C CA . VAL A 1 87 ? 6.174 6.713 3.412 1.00 87.81 87 VAL A CA 1
ATOM 712 C C . VAL A 1 87 ? 7.223 6.411 2.355 1.00 87.81 87 VAL A C 1
ATOM 714 O O . VAL A 1 87 ? 7.162 5.370 1.699 1.00 87.81 87 VAL A O 1
ATOM 717 N N . GLU A 1 88 ? 8.202 7.293 2.204 1.00 86.56 88 GLU A N 1
ATOM 718 C CA . GLU A 1 88 ? 9.341 7.031 1.330 1.00 86.56 88 G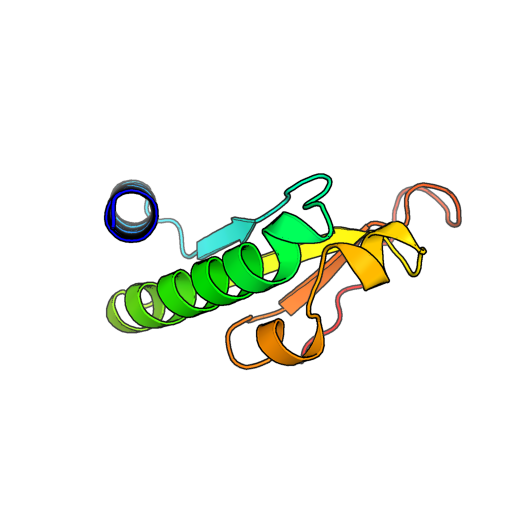LU A CA 1
ATOM 719 C C . GLU A 1 88 ? 10.503 6.417 2.124 1.00 86.56 88 GLU A C 1
ATOM 721 O O . GLU A 1 88 ? 11.004 6.986 3.093 1.00 86.56 88 GLU A O 1
ATOM 726 N N . ASP A 1 89 ? 10.932 5.230 1.698 1.00 84.00 89 ASP A N 1
ATOM 727 C CA . ASP A 1 89 ? 12.114 4.531 2.182 1.00 84.00 89 ASP A CA 1
ATOM 728 C C . ASP A 1 89 ? 13.322 4.856 1.288 1.00 84.00 89 ASP A C 1
ATOM 730 O O . ASP A 1 89 ? 13.505 4.295 0.204 1.00 84.00 89 ASP A O 1
ATOM 734 N N . THR A 1 90 ? 14.159 5.784 1.741 1.00 75.19 90 THR A N 1
ATOM 735 C CA . THR A 1 90 ? 15.326 6.282 1.002 1.00 75.19 90 THR A CA 1
ATOM 736 C C . THR A 1 90 ? 16.649 5.697 1.505 1.00 75.19 90 THR A C 1
ATOM 738 O O . THR A 1 90 ? 17.667 6.391 1.417 1.00 75.19 90 THR A O 1
ATOM 741 N N . HIS A 1 91 ? 16.666 4.475 2.069 1.00 66.31 91 HIS A N 1
ATOM 742 C CA . HIS A 1 91 ? 17.893 3.832 2.571 1.00 66.31 91 HIS A CA 1
ATOM 743 C C . HIS A 1 91 ? 19.065 4.017 1.582 1.00 66.31 91 HIS A C 1
ATOM 745 O O . HIS A 1 91 ? 19.098 3.401 0.518 1.00 66.31 91 HIS A O 1
ATOM 751 N N . GLY A 1 92 ? 20.007 4.907 1.926 1.00 54.09 92 GLY A N 1
ATOM 752 C CA . GLY A 1 92 ? 21.139 5.277 1.071 1.00 54.09 92 GLY A CA 1
ATOM 753 C C . GLY A 1 92 ? 21.501 6.766 1.023 1.00 54.09 92 GLY A C 1
ATOM 754 O O . GLY A 1 92 ? 22.602 7.064 0.579 1.00 54.09 92 GLY A O 1
ATOM 755 N N . ASN A 1 93 ? 20.644 7.697 1.478 1.00 52.56 93 ASN A N 1
ATOM 756 C CA . ASN A 1 93 ? 20.945 9.135 1.337 1.00 52.56 93 ASN A CA 1
ATOM 757 C C . ASN A 1 93 ? 20.467 10.076 2.462 1.00 52.56 93 ASN A C 1
ATOM 759 O O . ASN A 1 93 ? 20.222 11.244 2.193 1.00 52.56 93 ASN A O 1
ATOM 763 N N . VAL A 1 94 ? 20.360 9.621 3.717 1.00 49.38 94 VAL A N 1
ATOM 764 C CA . VAL A 1 94 ? 20.388 10.502 4.908 1.00 49.38 94 VAL A CA 1
ATOM 765 C C . VAL A 1 94 ? 20.589 9.698 6.197 1.00 49.38 94 VAL A C 1
ATOM 767 O O . VAL A 1 94 ? 20.236 8.522 6.275 1.00 49.38 94 VAL A O 1
ATOM 770 N N . ASN A 1 95 ? 21.165 10.382 7.192 1.00 45.94 95 ASN A N 1
ATOM 771 C CA . ASN A 1 95 ? 21.284 10.020 8.608 1.00 45.94 95 ASN A CA 1
ATOM 772 C C . ASN A 1 95 ? 20.063 9.206 9.087 1.00 45.94 95 ASN A C 1
ATOM 774 O O . ASN A 1 95 ? 18.926 9.595 8.830 1.00 45.94 95 ASN A O 1
ATOM 778 N N . SER A 1 96 ? 20.297 8.086 9.771 1.00 49.56 96 SER A N 1
ATOM 779 C CA . SER A 1 96 ? 19.360 6.978 10.042 1.00 49.56 96 SER A CA 1
ATOM 780 C C . SER A 1 96 ? 18.145 7.284 10.948 1.00 49.56 96 SER A C 1
ATOM 782 O O . SER A 1 96 ? 17.642 6.388 11.619 1.00 49.56 96 SER A O 1
ATOM 784 N N . ALA A 1 97 ? 17.657 8.527 10.982 1.00 42.56 97 ALA A N 1
ATOM 785 C CA . ALA A 1 97 ? 16.619 8.996 11.901 1.00 42.56 97 ALA A CA 1
ATOM 786 C C . ALA A 1 97 ? 15.455 9.778 11.252 1.00 42.56 97 ALA A C 1
ATOM 788 O O . ALA A 1 97 ? 14.565 10.208 11.982 1.00 42.56 97 ALA A O 1
ATOM 789 N N . THR A 1 98 ? 15.405 9.946 9.922 1.00 47.97 98 THR A N 1
ATOM 790 C CA . THR A 1 98 ? 14.339 10.742 9.279 1.00 47.97 98 THR A CA 1
ATOM 791 C C . THR A 1 98 ? 13.631 9.961 8.175 1.00 47.97 98 THR A C 1
ATOM 793 O O . THR A 1 98 ? 14.213 9.691 7.129 1.00 47.97 98 THR A O 1
ATOM 796 N N . PHE A 1 99 ? 12.357 9.629 8.398 1.00 50.81 99 PHE A N 1
ATOM 797 C CA . PHE A 1 99 ? 11.450 9.126 7.364 1.00 50.81 99 PHE A CA 1
ATOM 798 C C . PHE A 1 99 ? 10.632 10.300 6.823 1.00 50.81 99 PHE A C 1
ATOM 800 O O . PHE A 1 99 ? 9.947 10.978 7.590 1.00 50.81 99 PHE A O 1
ATOM 807 N N . LEU A 1 100 ? 10.702 10.554 5.515 1.00 56.25 100 LEU A N 1
ATOM 808 C CA . LEU A 1 100 ? 9.817 11.518 4.865 1.00 56.25 100 LEU A CA 1
ATOM 809 C C . LEU A 1 100 ? 8.410 10.911 4.797 1.00 56.25 100 LEU A C 1
ATOM 811 O O . LEU A 1 100 ? 8.181 9.898 4.135 1.00 56.25 100 LEU A O 1
ATOM 815 N N . VAL A 1 101 ? 7.479 11.527 5.526 1.00 55.88 101 VAL A N 1
ATOM 816 C CA . VAL A 1 101 ? 6.048 11.225 5.455 1.00 55.88 101 VAL A CA 1
ATOM 817 C C . VAL A 1 101 ? 5.416 12.274 4.557 1.00 55.88 101 VAL A C 1
ATOM 819 O O . 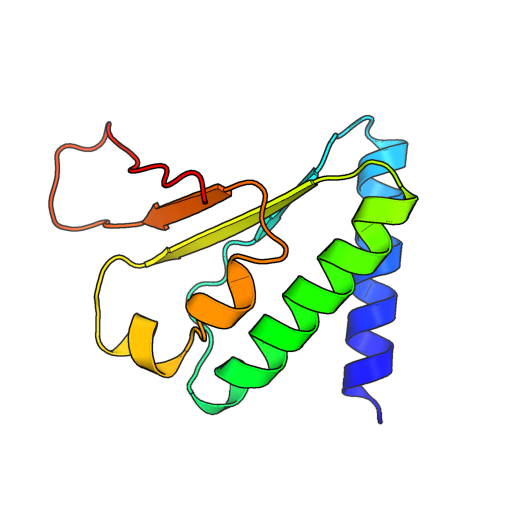VAL A 1 101 ? 5.389 13.454 4.907 1.00 55.88 101 VAL A O 1
ATOM 822 N N . THR A 1 102 ? 4.913 11.857 3.398 1.00 51.41 102 THR A N 1
ATOM 823 C CA . THR A 1 102 ? 4.099 12.728 2.551 1.00 51.41 102 THR A CA 1
ATOM 824 C C . THR A 1 102 ? 2.634 12.434 2.844 1.00 51.41 102 THR A C 1
ATOM 826 O O . THR A 1 102 ? 2.125 11.351 2.547 1.00 51.41 102 THR A O 1
ATOM 829 N N . THR A 1 103 ? 1.959 13.396 3.468 1.00 40.19 103 THR A N 1
ATOM 830 C CA . THR A 1 103 ? 0.497 13.400 3.578 1.00 40.19 103 THR A CA 1
ATOM 831 C C . THR A 1 103 ? -0.069 13.852 2.236 1.00 40.19 103 THR A C 1
ATOM 833 O O . THR A 1 103 ? 0.357 14.891 1.725 1.00 40.19 103 THR A O 1
ATOM 836 N N . CYS A 1 104 ? -0.947 13.043 1.647 1.00 41.72 104 CYS A N 1
ATOM 837 C CA . CYS A 1 104 ? -1.596 13.340 0.369 1.00 41.72 104 CYS A CA 1
ATOM 838 C C . CYS A 1 104 ? -2.858 14.179 0.574 1.00 41.72 104 CYS A C 1
ATOM 840 O O . CYS A 1 104 ? -3.493 14.020 1.640 1.00 41.72 104 CYS A O 1
#

Solvent-accessible surface area (backbone atoms only — not comparable to full-atom values): 6004 Å² total; per-residue (Å²): 121,67,64,66,55,52,52,54,51,49,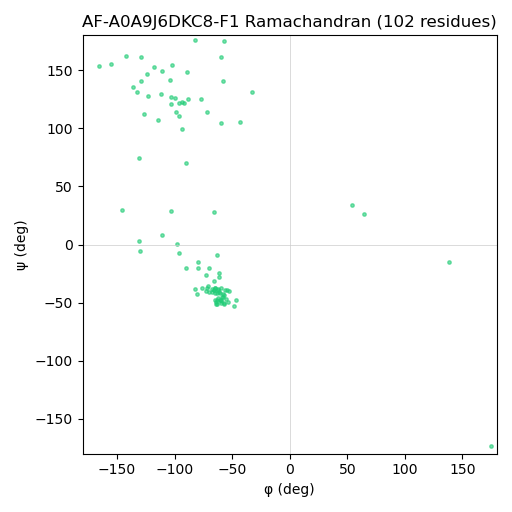43,53,52,49,54,53,51,30,58,78,68,74,47,60,57,49,75,46,74,67,92,70,52,45,62,86,37,13,65,56,50,38,53,48,52,49,52,37,31,63,57,24,61,77,67,73,36,45,41,29,43,44,41,64,38,100,44,72,63,39,68,45,17,43,52,62,83,69,41,54,88,47,36,71,35,44,36,44,49,50,91,86,78,69,75,99,82,76,73,57,73,48,75,112

Organism: Rhipicephalus microplus (NCBI:txid6941)

Secondary structure (DSSP, 8-state):
-HHHHHHHHHHHHHHHHHHHTT--EEEE--S---TTTHHHHHHHHHHHHHHHHTTT-EEEEEEESS-HHHHHH--HHHHHTT-S-EEEE-TTSS-TT--EEE--

InterPro domains:
  IPR001223 Glycoside hydrolase family 18, catalytic domain [PF00704] (5-86)
  IPR001223 Glycoside hydrolase family 18, catalytic domain [PS51910] (1-104)
  IPR017853 Glycoside hydrolase superfamily [SSF51445] (6-92)
  IPR050314 Glycosyl hydrolase family 18 [PTHR11177] (5-86)

Sequence (104 aa):
MRERRSRLAFVRNAASLLRRKGLTGLILYWKYPTRDDRTNFSTFVNTMGIVFDQEELRVSVVTPGETAGRREGYHIPALYSRLDFLVEDTHGNVNSATFLVTTC

Mean predicted aligned error: 6.39 Å

pLDDT: mean 84.81, std 15.89, range [40.19, 98.0]

Radius of gyration: 14.22 Å; Cα contacts (8 Å, |Δi|>4): 142; chains: 1; bounding box: 38×30×32 Å

Foldseek 3Di:
DVLVVVLLVVLVVVLVVCVVVVHQEDEAEDDFAALVCAVVVLVSLVSNLVVSVVSNHFYEYEAEPDDPRRVRGYPVVSNLVRHQWYWYHDPPDDDPPDIDIDGD